Protein AF-A0A7J6SXH3-F1 (afdb_monomer_lite)

InterPro domains:
  IPR004046 Glutathione S-transferase, C-terminal [PF14497] (3-94)
  IPR010987 Glutathione S-transferase, C-terminal-like [PS50405] (1-104)
  IPR036282 Glutathione S-transferase, C-terminal domain superfamily [SSF47616] (7-96)

Sequence (111 aa):
MTDESRKEAARKVLAEDTLPFYLARIEKIMDGHKFSVGDNLTIADLELVSVLEWLASGVLTGIRTDIVDGYPLLSKLQRLVGENPAVSLWREKREIQAQKKRIYRRQEPSV

Foldseek 3Di:
DDPVVVVLVVLQCCAPPVLVVVLVVQLVCCPPAQASNHPDDDVVLVVLLVVLCVLLVPPDPSRHNCSNVVRVSSVSSNVVQCPPPVSVVVVVVVVVVVVVVVVVVVPDPDD

Radius of gyration: 18.15 Å; chains: 1; bounding box: 47×39×37 Å

Structure (mmCIF, N/CA/C/O backbone):
data_AF-A0A7J6SXH3-F1
#
_entry.id   AF-A0A7J6SXH3-F1
#
loop_
_atom_site.group_PDB
_atom_site.id
_atom_site.type_symbol
_atom_site.label_atom_id
_atom_site.label_alt_id
_atom_site.label_comp_id
_atom_site.label_asym_id
_atom_site.label_entity_id
_atom_site.label_seq_id
_atom_site.pdbx_PDB_ins_code
_atom_site.Cartn_x
_atom_site.Cartn_y
_atom_site.Cartn_z
_atom_site.occupancy
_atom_site.B_iso_or_equiv
_atom_site.auth_seq_id
_atom_site.auth_comp_id
_atom_site.auth_asym_id
_atom_site.auth_atom_id
_atom_site.pdbx_PDB_model_num
ATOM 1 N N . MET A 1 1 ? 24.366 -6.374 -22.647 1.00 67.50 1 MET A N 1
ATOM 2 C CA . MET A 1 1 ? 23.292 -5.815 -21.797 1.00 67.50 1 MET A CA 1
ATOM 3 C C . MET A 1 1 ? 23.933 -5.219 -20.550 1.00 67.50 1 MET A C 1
ATOM 5 O O . MET A 1 1 ? 24.627 -5.947 -19.847 1.00 67.50 1 MET A O 1
ATOM 9 N N . THR A 1 2 ? 23.801 -3.908 -20.343 1.00 91.00 2 THR A N 1
ATOM 10 C CA . THR A 1 2 ? 24.355 -3.183 -19.182 1.00 91.00 2 THR A CA 1
ATOM 11 C C . THR A 1 2 ? 23.479 -3.403 -17.948 1.00 91.00 2 THR A C 1
ATOM 13 O O . THR A 1 2 ? 22.318 -3.789 -18.083 1.00 91.00 2 THR A O 1
ATOM 16 N N . ASP A 1 3 ? 24.002 -3.152 -16.747 1.00 90.69 3 ASP A N 1
ATOM 17 C CA . ASP A 1 3 ? 23.213 -3.261 -15.511 1.00 90.69 3 ASP A CA 1
ATOM 18 C C . ASP A 1 3 ? 21.966 -2.351 -15.531 1.00 90.69 3 ASP A C 1
ATOM 20 O O . ASP A 1 3 ? 20.860 -2.799 -15.239 1.00 90.69 3 ASP A O 1
ATOM 24 N N . GLU A 1 4 ? 22.103 -1.116 -16.021 1.00 90.38 4 GLU A N 1
ATOM 25 C CA . GLU A 1 4 ? 20.973 -0.185 -16.151 1.00 90.38 4 GLU A CA 1
ATOM 26 C C . GLU A 1 4 ? 19.876 -0.692 -17.093 1.00 90.38 4 GLU A C 1
ATOM 28 O O . GLU A 1 4 ? 18.701 -0.671 -16.730 1.00 90.38 4 GLU A O 1
ATOM 33 N N . SER A 1 5 ? 20.241 -1.265 -18.246 1.00 90.25 5 SER A N 1
ATOM 34 C CA . SER A 1 5 ? 19.247 -1.854 -19.158 1.00 90.25 5 SER A CA 1
ATOM 35 C C . SER A 1 5 ? 18.493 -3.041 -18.538 1.00 90.25 5 SER A C 1
ATOM 37 O O . SER A 1 5 ? 17.319 -3.252 -18.838 1.00 90.25 5 SER A O 1
ATOM 39 N N . ARG A 1 6 ? 19.129 -3.800 -17.627 1.00 93.38 6 ARG A N 1
ATOM 40 C CA . ARG A 1 6 ? 18.453 -4.880 -16.886 1.00 93.38 6 ARG A CA 1
ATOM 41 C C . ARG A 1 6 ? 17.462 -4.327 -15.871 1.00 93.38 6 ARG A C 1
ATOM 43 O O . ARG A 1 6 ? 16.357 -4.851 -15.765 1.00 93.38 6 ARG A O 1
ATOM 50 N N . LYS A 1 7 ? 17.842 -3.278 -15.135 1.00 91.88 7 LYS A N 1
ATOM 51 C CA . LYS A 1 7 ? 16.963 -2.624 -14.150 1.00 91.88 7 LYS A CA 1
ATOM 52 C C . LYS A 1 7 ? 15.734 -2.019 -14.815 1.00 91.88 7 LYS A C 1
ATOM 54 O O . LYS A 1 7 ? 14.636 -2.143 -14.283 1.00 91.88 7 LYS A O 1
ATOM 59 N N . GLU A 1 8 ? 15.905 -1.387 -15.970 1.00 92.38 8 GLU A N 1
ATOM 60 C CA . GLU A 1 8 ? 14.796 -0.821 -16.738 1.00 92.38 8 GLU A CA 1
ATOM 61 C C . GLU A 1 8 ? 13.822 -1.905 -17.217 1.00 92.38 8 GLU A C 1
ATOM 63 O O . GLU A 1 8 ? 12.621 -1.801 -16.965 1.00 92.38 8 GLU A O 1
ATOM 68 N N . ALA A 1 9 ? 14.335 -2.996 -17.795 1.00 93.56 9 ALA 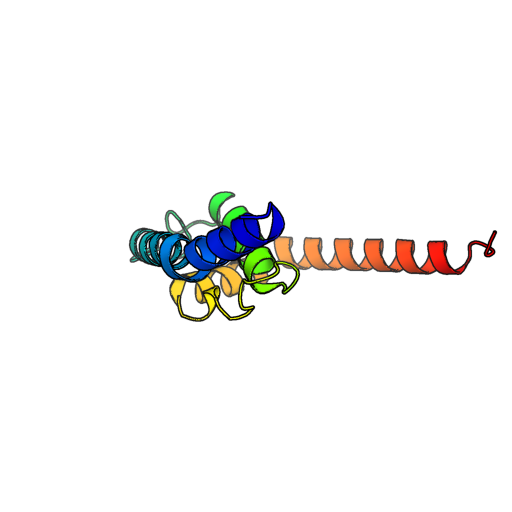A N 1
ATOM 69 C CA . ALA A 1 9 ? 13.507 -4.135 -18.186 1.00 93.56 9 ALA A CA 1
ATOM 70 C C . ALA A 1 9 ? 12.763 -4.755 -16.986 1.00 93.56 9 ALA A C 1
ATOM 72 O O . ALA A 1 9 ? 11.573 -5.048 -17.083 1.00 93.56 9 ALA A O 1
ATOM 73 N N . ALA A 1 10 ? 13.428 -4.898 -15.835 1.00 94.19 10 ALA A N 1
ATOM 74 C CA . ALA A 1 10 ? 12.806 -5.426 -14.621 1.00 94.19 10 ALA A CA 1
ATOM 75 C C . ALA A 1 10 ? 11.692 -4.513 -14.079 1.00 94.19 10 ALA A C 1
ATOM 77 O O . ALA A 1 10 ? 10.647 -5.006 -13.663 1.00 94.19 10 ALA A O 1
ATOM 78 N N . ARG A 1 11 ? 11.874 -3.185 -14.116 1.00 93.88 11 ARG A N 1
ATOM 79 C CA . ARG A 1 11 ? 10.825 -2.222 -13.727 1.00 93.88 11 ARG A CA 1
ATOM 80 C C . ARG A 1 11 ? 9.623 -2.286 -14.656 1.00 93.88 11 ARG A C 1
ATOM 82 O O . ARG A 1 11 ? 8.501 -2.179 -14.180 1.00 93.88 11 ARG A O 1
ATOM 89 N N . LYS A 1 12 ? 9.852 -2.500 -15.952 1.00 94.94 12 LYS A N 1
ATOM 90 C CA . LYS A 1 12 ? 8.772 -2.674 -16.922 1.00 94.94 12 LYS A CA 1
ATOM 91 C C . LYS A 1 12 ? 7.915 -3.899 -16.586 1.00 94.94 12 LYS A C 1
ATOM 93 O O . LYS A 1 12 ? 6.709 -3.761 -16.438 1.00 94.94 12 LYS A O 1
ATOM 98 N N . VAL A 1 13 ? 8.540 -5.054 -16.342 1.00 96.69 13 VAL A N 1
ATOM 99 C CA . VAL A 1 13 ? 7.837 -6.278 -15.895 1.00 96.69 13 VAL A CA 1
ATOM 100 C C . VAL A 1 13 ? 7.129 -6.069 -14.551 1.00 96.69 13 VAL A C 1
ATOM 102 O O . VAL A 1 13 ? 6.024 -6.564 -14.323 1.00 96.69 13 VAL A O 1
ATOM 105 N N . LEU A 1 14 ? 7.743 -5.311 -13.639 1.00 95.94 14 LEU A N 1
ATOM 106 C CA . LEU A 1 14 ? 7.116 -4.970 -12.367 1.00 95.94 14 LEU A CA 1
ATOM 107 C C . LEU A 1 14 ? 5.837 -4.140 -12.576 1.00 95.94 14 LEU A C 1
ATOM 109 O O . LEU A 1 14 ? 4.812 -4.462 -11.982 1.00 95.94 14 LEU A O 1
ATOM 113 N N . ALA A 1 15 ? 5.895 -3.106 -13.417 1.00 95.50 15 ALA A N 1
ATOM 114 C CA . ALA A 1 15 ? 4.788 -2.189 -13.681 1.00 95.50 15 ALA A CA 1
ATOM 115 C C . ALA A 1 15 ? 3.651 -2.822 -14.493 1.00 95.50 15 ALA A C 1
ATOM 117 O O . ALA A 1 15 ? 2.485 -2.579 -14.195 1.00 95.50 15 ALA A O 1
ATOM 118 N N . GLU A 1 16 ? 3.990 -3.596 -15.523 1.00 95.94 16 GLU A N 1
ATOM 119 C CA . GLU A 1 16 ? 3.028 -4.090 -16.514 1.00 95.94 16 GLU A CA 1
ATOM 120 C C . GLU A 1 16 ? 2.423 -5.442 -16.120 1.00 95.94 16 GLU A C 1
ATOM 122 O O . GLU A 1 16 ? 1.241 -5.669 -16.371 1.00 95.94 16 GLU A O 1
ATOM 127 N N . ASP A 1 17 ? 3.187 -6.302 -15.438 1.00 96.50 17 ASP A N 1
ATOM 128 C CA . ASP A 1 17 ? 2.751 -7.670 -15.138 1.00 96.50 17 ASP A CA 1
ATOM 129 C C . ASP A 1 17 ? 2.564 -7.894 -13.635 1.00 96.50 17 ASP A C 1
ATOM 131 O O . ASP A 1 17 ? 1.496 -8.290 -13.165 1.00 96.50 17 ASP A O 1
ATOM 135 N N . THR A 1 18 ? 3.614 -7.633 -12.855 1.00 97.19 18 THR A N 1
ATOM 136 C CA . THR A 1 18 ? 3.680 -8.070 -11.453 1.00 97.19 18 THR A CA 1
ATOM 137 C C . THR A 1 18 ? 2.721 -7.285 -10.561 1.00 97.19 18 THR A C 1
ATOM 139 O O . THR A 1 18 ? 1.924 -7.884 -9.838 1.00 97.19 18 THR A O 1
ATOM 142 N N . LEU A 1 19 ? 2.778 -5.949 -10.593 1.00 97.31 19 LEU A N 1
ATOM 143 C CA . LEU A 1 19 ? 1.919 -5.111 -9.756 1.00 97.31 19 LEU A CA 1
ATOM 144 C C . LEU A 1 19 ? 0.436 -5.319 -10.094 1.00 97.31 19 LEU A C 1
ATOM 146 O O . LEU A 1 19 ? -0.320 -5.612 -9.164 1.00 97.31 19 LEU A O 1
ATOM 150 N N . PRO A 1 20 ? 0.002 -5.290 -11.373 1.00 97.50 20 PRO A N 1
ATOM 151 C CA . PRO A 1 20 ? -1.398 -5.541 -11.694 1.00 97.50 20 PRO A CA 1
ATOM 152 C C . PRO A 1 20 ? -1.897 -6.916 -11.237 1.00 97.50 20 PRO A C 1
ATOM 154 O O . PRO A 1 20 ? -2.992 -7.038 -10.687 1.00 97.50 20 PRO A O 1
ATOM 157 N N . PHE A 1 21 ? -1.066 -7.953 -11.382 1.00 97.88 21 PHE A N 1
ATOM 158 C CA . PHE A 1 21 ? -1.383 -9.313 -10.946 1.00 97.88 21 PHE A CA 1
ATOM 159 C C . PHE A 1 21 ? -1.686 -9.410 -9.443 1.00 97.88 21 PHE A C 1
ATOM 161 O O . PHE A 1 21 ? -2.603 -10.141 -9.044 1.00 97.88 21 PHE A O 1
ATOM 168 N N . TYR A 1 22 ? -0.907 -8.724 -8.601 1.00 98.12 22 TYR A N 1
ATOM 169 C CA . TYR A 1 22 ? -1.099 -8.754 -7.151 1.00 98.12 22 TYR A CA 1
ATOM 170 C C . TYR A 1 22 ? -2.217 -7.818 -6.699 1.00 98.12 22 TYR A C 1
ATOM 172 O O . TYR A 1 22 ? -3.060 -8.248 -5.915 1.00 98.12 22 TYR A O 1
ATOM 180 N N . LEU A 1 23 ? -2.286 -6.593 -7.226 1.00 97.94 23 LEU A N 1
ATOM 181 C CA . LEU A 1 23 ? -3.328 -5.628 -6.862 1.00 97.94 23 LEU A CA 1
ATOM 182 C C . LEU A 1 23 ? -4.732 -6.180 -7.165 1.00 97.94 23 LEU A C 1
ATOM 184 O O . LEU A 1 23 ? -5.607 -6.141 -6.301 1.00 97.94 23 LEU A O 1
ATOM 188 N N . ALA A 1 24 ? -4.914 -6.833 -8.318 1.00 97.94 24 ALA A N 1
ATOM 189 C CA . ALA A 1 24 ? -6.176 -7.489 -8.669 1.00 97.94 24 ALA A CA 1
ATOM 190 C C . ALA A 1 24 ? -6.543 -8.656 -7.731 1.00 97.94 24 ALA A C 1
ATOM 192 O O . ALA A 1 24 ? -7.717 -8.923 -7.475 1.00 97.94 24 ALA A O 1
ATOM 193 N N . ARG A 1 25 ? -5.551 -9.382 -7.202 1.00 97.81 25 ARG A N 1
ATOM 194 C CA . ARG A 1 25 ? -5.800 -10.455 -6.225 1.00 97.81 25 ARG A CA 1
ATOM 195 C C . ARG A 1 25 ? -6.153 -9.915 -4.856 1.00 97.81 25 ARG A C 1
ATOM 197 O O . ARG A 1 25 ? -6.991 -10.514 -4.191 1.00 97.81 25 ARG A O 1
ATOM 204 N N . ILE A 1 26 ? -5.519 -8.824 -4.444 1.00 97.50 26 ILE A N 1
ATOM 205 C CA . ILE A 1 26 ? -5.838 -8.175 -3.177 1.00 97.50 26 ILE A CA 1
ATOM 206 C C . ILE A 1 26 ? -7.281 -7.664 -3.228 1.00 97.50 26 ILE A C 1
ATOM 208 O O . ILE A 1 26 ? -8.042 -8.007 -2.334 1.00 97.50 26 ILE A O 1
ATOM 212 N N . GLU A 1 27 ? -7.703 -6.992 -4.308 1.00 97.12 27 GLU A N 1
ATOM 213 C CA . GLU A 1 27 ? -9.121 -6.647 -4.540 1.00 97.12 27 GLU A CA 1
ATOM 214 C C . GLU A 1 27 ? -10.047 -7.853 -4.341 1.00 97.12 27 GLU A C 1
ATOM 216 O O . GLU A 1 27 ? -11.023 -7.784 -3.602 1.00 97.12 27 GLU A O 1
ATOM 221 N N . LYS A 1 28 ? -9.704 -9.002 -4.933 1.00 97.31 28 LYS A N 1
ATOM 222 C CA . LYS A 1 28 ? -10.502 -10.225 -4.791 1.00 97.31 28 LYS A CA 1
ATOM 223 C C . LYS A 1 28 ? -10.556 -10.757 -3.352 1.00 97.31 28 LYS A C 1
ATOM 225 O O . LYS A 1 28 ? -11.571 -11.317 -2.960 1.00 97.31 28 LYS A O 1
ATOM 230 N N . ILE A 1 29 ? -9.478 -10.631 -2.580 1.00 95.81 29 ILE A N 1
ATOM 231 C CA . ILE A 1 29 ? -9.442 -11.031 -1.160 1.00 95.81 29 ILE A CA 1
ATOM 232 C C . ILE A 1 29 ? -10.291 -10.081 -0.302 1.00 95.81 29 ILE A C 1
ATOM 234 O O . ILE A 1 29 ? -10.893 -10.499 0.688 1.00 95.81 29 ILE A O 1
ATOM 238 N N . MET A 1 30 ? -10.332 -8.807 -0.685 1.00 97.00 30 MET A N 1
ATOM 239 C CA . MET A 1 30 ? -11.095 -7.761 -0.009 1.00 97.00 30 MET A CA 1
ATOM 240 C C . MET A 1 30 ? -12.584 -7.779 -0.347 1.00 97.00 30 MET A C 1
ATOM 242 O O . MET A 1 30 ? -13.370 -7.125 0.340 1.00 97.00 30 MET A O 1
ATOM 246 N N . ASP A 1 31 ? -12.976 -8.491 -1.401 1.00 96.31 31 ASP A N 1
ATOM 247 C CA . ASP A 1 31 ? -14.368 -8.580 -1.813 1.00 96.31 31 ASP A CA 1
ATOM 248 C C . ASP A 1 31 ? -15.240 -9.148 -0.684 1.00 96.31 31 ASP A C 1
ATOM 250 O O . ASP A 1 31 ? -14.902 -10.137 -0.033 1.00 96.31 31 ASP A O 1
ATOM 254 N N . GLY A 1 32 ? -16.360 -8.477 -0.418 1.00 95.44 32 GLY A N 1
ATOM 255 C CA . GLY A 1 32 ? -17.246 -8.790 0.705 1.00 95.44 32 GLY A CA 1
ATOM 256 C C . GLY A 1 32 ? -16.788 -8.296 2.085 1.00 95.44 32 GLY A C 1
ATOM 257 O O . GLY A 1 32 ? -17.540 -8.459 3.043 1.00 95.44 32 GLY A O 1
ATOM 258 N N . HIS A 1 33 ? -15.623 -7.653 2.209 1.00 96.38 33 HIS A N 1
ATOM 259 C CA . HIS A 1 33 ? -15.109 -7.139 3.482 1.00 96.38 33 HIS A CA 1
ATOM 260 C C . HIS A 1 33 ? -15.091 -5.602 3.544 1.00 96.38 33 HIS A C 1
ATOM 262 O O . HIS A 1 33 ? -14.983 -4.884 2.539 1.00 96.38 33 HIS A O 1
ATOM 268 N N . LYS A 1 34 ? -15.193 -5.047 4.758 1.00 96.88 34 LYS A N 1
ATOM 269 C CA . LYS A 1 34 ? -14.985 -3.604 4.967 1.00 96.88 34 LYS A CA 1
ATOM 270 C C . LYS A 1 34 ? -13.509 -3.199 4.846 1.00 96.88 34 LYS A C 1
ATOM 272 O O . LYS A 1 34 ? -13.242 -2.130 4.295 1.00 96.88 34 LYS A O 1
ATOM 277 N N . PHE A 1 35 ? -12.605 -4.029 5.360 1.00 97.31 35 PHE A N 1
ATOM 278 C CA . PHE A 1 35 ? -11.148 -3.865 5.402 1.00 97.31 35 PHE A CA 1
ATOM 279 C C . PHE A 1 35 ? -10.450 -5.036 4.678 1.00 97.31 35 PHE A C 1
ATOM 281 O O . PHE A 1 35 ? -11.101 -5.829 4.004 1.00 97.31 35 PHE A O 1
ATOM 288 N N . SER A 1 36 ? -9.126 -5.154 4.789 1.00 95.81 36 SER A N 1
ATOM 289 C CA . SER A 1 36 ? -8.309 -6.094 4.007 1.00 95.81 36 SER A CA 1
ATOM 290 C C . SER A 1 36 ? -8.647 -7.567 4.257 1.00 95.81 36 SER A C 1
ATOM 292 O O . SER A 1 36 ? -8.594 -8.379 3.339 1.00 95.81 36 SER A O 1
ATOM 294 N N . VAL A 1 37 ? -8.964 -7.923 5.506 1.00 94.62 37 VAL A N 1
ATOM 295 C CA . VAL A 1 37 ? -9.163 -9.318 5.955 1.00 94.62 37 VAL A CA 1
ATOM 296 C C . VAL A 1 37 ? -10.417 -9.492 6.825 1.00 94.62 37 VAL A C 1
ATOM 298 O O . VAL A 1 37 ? -10.473 -10.380 7.673 1.00 94.62 37 VAL A O 1
ATOM 301 N N . GLY A 1 38 ? -11.415 -8.621 6.653 1.00 95.69 38 GLY A N 1
ATOM 302 C CA . GLY A 1 38 ? -12.680 -8.665 7.392 1.00 95.69 38 GLY A CA 1
ATOM 303 C C . GLY A 1 38 ? -13.235 -7.279 7.707 1.00 95.69 38 GLY A C 1
ATOM 304 O O . GLY A 1 38 ? -12.897 -6.295 7.052 1.00 95.69 38 GLY A O 1
ATOM 305 N N . ASP A 1 39 ? -14.081 -7.188 8.734 1.00 96.56 39 ASP A N 1
ATOM 306 C CA . ASP A 1 39 ? -14.812 -5.950 9.046 1.00 96.56 39 ASP A CA 1
ATOM 307 C C . ASP A 1 39 ? -14.158 -5.042 10.091 1.00 96.56 39 ASP A C 1
ATOM 309 O O . ASP A 1 39 ? -14.622 -3.923 10.336 1.00 96.56 39 ASP A O 1
ATOM 313 N N . ASN A 1 40 ? -13.036 -5.486 10.655 1.00 96.88 40 ASN A N 1
ATOM 314 C CA . ASN A 1 40 ? -12.261 -4.741 11.638 1.00 96.88 40 ASN A CA 1
ATOM 315 C C . ASN A 1 40 ? -10.952 -4.236 11.033 1.00 96.88 40 ASN A C 1
ATOM 317 O O . ASN A 1 40 ? -10.316 -4.941 10.255 1.00 96.88 40 ASN A O 1
ATOM 321 N N . LEU A 1 41 ? -10.533 -3.037 11.446 1.00 97.25 41 LEU A N 1
ATOM 322 C CA . LEU A 1 41 ? -9.222 -2.496 11.100 1.00 97.25 41 LEU A CA 1
ATOM 323 C C . LEU A 1 41 ? -8.123 -3.324 11.779 1.00 97.25 41 LEU A C 1
ATOM 325 O O . LEU A 1 41 ? -8.165 -3.553 12.989 1.00 97.25 41 LEU A O 1
ATOM 329 N N . THR A 1 42 ? -7.114 -3.715 11.011 1.00 97.56 42 THR A N 1
ATOM 330 C CA . THR A 1 42 ? -5.962 -4.497 11.467 1.00 97.56 42 THR A CA 1
ATOM 331 C C . THR A 1 42 ? -4.647 -3.880 10.993 1.00 97.56 42 THR A C 1
ATOM 333 O O . THR A 1 42 ? -4.616 -2.916 10.229 1.00 97.56 42 THR A O 1
ATOM 336 N N . ILE A 1 43 ? -3.524 -4.462 11.419 1.00 97.12 43 ILE A N 1
ATOM 337 C CA . ILE A 1 43 ? -2.201 -4.069 10.922 1.00 97.12 43 ILE A CA 1
ATOM 338 C C . ILE A 1 43 ? -2.044 -4.294 9.408 1.00 97.12 43 ILE A C 1
ATOM 340 O O . ILE A 1 43 ? -1.301 -3.552 8.771 1.00 97.12 43 ILE A O 1
ATOM 344 N N . ALA A 1 44 ? -2.773 -5.253 8.820 1.00 97.69 44 ALA A N 1
ATOM 345 C CA . ALA A 1 44 ? -2.727 -5.514 7.381 1.00 97.69 44 ALA A CA 1
ATOM 346 C C . ALA A 1 44 ? -3.193 -4.296 6.571 1.00 97.69 44 ALA A C 1
ATOM 348 O O . ALA A 1 44 ? -2.597 -3.972 5.550 1.00 97.69 44 ALA A O 1
ATOM 349 N N . ASP A 1 45 ? -4.202 -3.579 7.067 1.00 98.25 45 ASP A N 1
ATOM 350 C CA . ASP A 1 45 ? -4.736 -2.376 6.427 1.00 98.25 45 ASP A CA 1
ATOM 351 C C . ASP A 1 45 ? -3.739 -1.221 6.447 1.00 98.25 45 ASP A C 1
ATOM 353 O O . ASP A 1 45 ? -3.565 -0.518 5.454 1.00 98.25 45 ASP A O 1
ATOM 357 N N . LEU A 1 46 ? -3.068 -1.033 7.586 1.00 97.88 46 LEU A N 1
ATOM 358 C CA . LEU A 1 46 ? -2.079 0.028 7.763 1.00 97.88 46 LEU A CA 1
ATOM 359 C C . LEU A 1 46 ? -0.853 -0.202 6.874 1.00 97.88 46 LEU A C 1
ATOM 361 O O . LEU A 1 46 ? -0.363 0.739 6.245 1.00 97.88 46 LEU A O 1
ATOM 365 N N . GLU A 1 47 ? -0.379 -1.447 6.805 1.00 97.62 47 GLU A N 1
ATOM 366 C CA . GLU A 1 47 ? 0.744 -1.823 5.948 1.00 97.62 47 GLU A CA 1
ATOM 367 C C . GLU A 1 47 ? 0.371 -1.690 4.471 1.00 97.62 47 GLU A C 1
ATOM 369 O O . GLU A 1 47 ? 1.087 -1.044 3.707 1.00 97.62 47 GLU A O 1
ATOM 374 N N . LEU A 1 48 ? -0.791 -2.219 4.075 1.00 97.94 48 LEU A N 1
ATOM 375 C CA . LEU A 1 48 ? -1.253 -2.145 2.694 1.00 97.94 48 LEU A CA 1
ATOM 376 C C . LEU A 1 48 ? -1.403 -0.690 2.240 1.00 97.94 48 LEU A C 1
ATOM 378 O O . LEU A 1 48 ? -0.870 -0.329 1.197 1.00 97.94 48 LEU A O 1
ATOM 382 N N . VAL A 1 49 ? -2.031 0.179 3.038 1.00 97.88 49 VAL A N 1
ATOM 383 C CA . VAL A 1 49 ? -2.137 1.610 2.705 1.00 97.88 49 VAL A CA 1
ATOM 384 C C . VAL A 1 49 ? -0.765 2.270 2.585 1.00 97.88 49 VAL A C 1
ATOM 386 O O . VAL A 1 49 ? -0.559 3.050 1.657 1.00 97.88 49 VAL A O 1
ATOM 389 N N . SER A 1 50 ? 0.189 1.924 3.451 1.00 96.81 50 SER A N 1
ATOM 390 C CA . SER A 1 50 ? 1.559 2.449 3.368 1.00 96.81 50 SER A CA 1
ATOM 391 C C . SER A 1 50 ? 2.257 2.029 2.068 1.00 96.81 50 SER A C 1
ATOM 393 O O . SER A 1 50 ? 2.915 2.850 1.427 1.00 96.81 50 SER A O 1
ATOM 395 N N . VAL A 1 51 ? 2.077 0.775 1.635 1.00 97.31 51 VAL A N 1
ATOM 396 C CA . VAL A 1 51 ? 2.604 0.272 0.356 1.00 97.31 51 VAL A CA 1
ATOM 397 C C . VAL A 1 51 ? 1.947 0.984 -0.825 1.00 97.31 51 VAL A C 1
ATOM 399 O O . VAL A 1 51 ? 2.652 1.411 -1.738 1.00 97.31 51 VAL A O 1
ATOM 402 N N . LEU A 1 52 ? 0.623 1.162 -0.810 1.00 97.56 52 LEU A N 1
ATOM 403 C CA . LEU A 1 52 ? -0.099 1.856 -1.882 1.00 97.56 52 LEU A CA 1
ATOM 404 C C . LEU A 1 52 ? 0.347 3.319 -2.008 1.00 97.56 52 LEU A C 1
ATOM 406 O O . LEU A 1 52 ? 0.605 3.789 -3.114 1.00 97.56 52 LEU A O 1
ATOM 410 N N . GLU A 1 53 ? 0.500 4.024 -0.883 1.00 96.00 53 GLU A N 1
ATOM 411 C CA . GLU A 1 53 ? 1.028 5.395 -0.858 1.00 96.00 53 GLU A CA 1
ATOM 412 C C . GLU A 1 53 ? 2.469 5.459 -1.384 1.00 96.00 53 GLU A C 1
ATOM 414 O O . GLU A 1 53 ? 2.817 6.382 -2.120 1.00 96.00 53 GLU A O 1
ATOM 419 N N . TRP A 1 54 ? 3.310 4.472 -1.065 1.00 96.31 54 TRP A N 1
ATOM 420 C CA . TRP A 1 54 ? 4.675 4.397 -1.587 1.00 96.31 54 TRP A CA 1
ATOM 421 C C . TRP A 1 54 ? 4.714 4.150 -3.099 1.00 96.31 54 TRP A C 1
ATOM 423 O O . TRP A 1 54 ? 5.448 4.850 -3.802 1.00 96.31 54 TRP A O 1
ATOM 433 N N . LEU A 1 55 ? 3.896 3.227 -3.613 1.00 96.19 55 LEU A N 1
ATOM 434 C CA . LEU A 1 55 ? 3.775 2.964 -5.051 1.00 96.19 55 LEU A CA 1
ATOM 435 C C . LEU A 1 55 ? 3.298 4.210 -5.814 1.00 96.19 55 LEU A C 1
ATOM 437 O O . LEU A 1 55 ? 3.842 4.526 -6.870 1.00 96.19 55 LEU A O 1
ATOM 441 N N . ALA A 1 56 ? 2.347 4.955 -5.244 1.00 95.56 56 ALA A N 1
ATOM 442 C CA . ALA A 1 56 ? 1.796 6.178 -5.830 1.00 95.56 56 ALA A CA 1
ATOM 443 C C . ALA A 1 56 ? 2.657 7.440 -5.597 1.00 95.56 56 ALA A C 1
ATOM 445 O O . ALA A 1 56 ? 2.379 8.494 -6.166 1.00 95.56 56 ALA A O 1
ATOM 446 N N . SER A 1 57 ? 3.717 7.367 -4.785 1.00 95.19 57 SER A N 1
ATOM 447 C CA . SER A 1 57 ? 4.491 8.547 -4.356 1.00 95.19 57 SER A CA 1
ATOM 448 C C . SER A 1 57 ? 5.327 9.220 -5.454 1.00 95.19 57 SER A C 1
ATOM 450 O O . SER A 1 57 ? 5.834 10.322 -5.248 1.00 95.19 57 SER A O 1
ATOM 452 N N . GLY A 1 58 ? 5.535 8.552 -6.594 1.00 94.62 58 GLY A N 1
ATOM 453 C CA . GLY A 1 58 ? 6.359 9.054 -7.701 1.00 94.62 58 GLY A CA 1
ATOM 454 C C . GLY A 1 58 ? 7.871 8.938 -7.487 1.00 94.62 58 GLY A C 1
ATOM 455 O O . GLY A 1 58 ? 8.644 9.316 -8.364 1.00 94.62 58 GLY A O 1
ATOM 456 N N . VAL A 1 59 ? 8.322 8.382 -6.356 1.00 94.62 59 VAL A N 1
ATOM 457 C CA . VAL A 1 59 ? 9.758 8.151 -6.094 1.00 94.62 59 VAL A CA 1
ATOM 458 C C . VAL A 1 59 ? 10.313 6.941 -6.855 1.00 94.62 59 VAL A C 1
ATOM 460 O O . VAL A 1 59 ? 11.528 6.786 -6.978 1.00 94.62 59 VAL A O 1
ATOM 463 N N . LEU A 1 60 ? 9.433 6.067 -7.351 1.00 91.06 60 LEU A N 1
ATOM 464 C CA . LEU A 1 60 ? 9.792 4.840 -8.052 1.00 91.06 60 LEU A CA 1
ATOM 465 C C . LEU A 1 60 ? 9.925 5.092 -9.551 1.00 91.06 60 LEU A C 1
ATOM 467 O O . LEU A 1 60 ? 8.940 5.197 -10.277 1.00 91.06 60 LEU A O 1
ATOM 471 N N . THR A 1 61 ? 11.165 5.146 -10.034 1.00 91.19 61 THR A N 1
ATOM 472 C CA . THR A 1 61 ? 11.441 5.245 -11.470 1.00 91.19 61 THR A CA 1
ATOM 473 C C . THR A 1 61 ? 10.775 4.097 -12.229 1.00 91.19 61 THR A C 1
ATOM 475 O O . THR A 1 61 ? 10.948 2.934 -11.870 1.00 91.19 61 THR A O 1
ATOM 478 N N . GLY A 1 62 ? 10.056 4.421 -13.305 1.00 89.50 62 GLY A N 1
ATOM 479 C CA . GLY A 1 62 ? 9.405 3.437 -14.175 1.00 89.50 62 GLY A CA 1
ATOM 480 C C . GLY A 1 62 ? 8.060 2.910 -13.666 1.00 89.50 62 GLY A C 1
ATOM 481 O O . GLY A 1 62 ? 7.436 2.123 -14.369 1.00 89.50 62 GLY A O 1
ATOM 482 N N . ILE A 1 63 ? 7.593 3.353 -12.494 1.00 93.62 63 ILE A N 1
ATOM 483 C CA . ILE A 1 63 ? 6.244 3.070 -11.993 1.00 93.62 63 ILE A CA 1
ATOM 484 C C . ILE A 1 63 ? 5.426 4.357 -12.081 1.00 93.62 63 ILE A C 1
ATOM 486 O O . ILE A 1 63 ? 5.862 5.413 -11.621 1.00 93.62 63 ILE A O 1
ATOM 490 N N . ARG A 1 64 ? 4.246 4.289 -12.699 1.00 94.31 64 ARG A N 1
ATOM 491 C CA . ARG A 1 64 ? 3.350 5.446 -12.786 1.00 94.31 64 ARG A CA 1
ATOM 492 C C . ARG A 1 64 ? 2.678 5.698 -11.437 1.00 94.31 64 ARG A C 1
ATOM 494 O O . ARG A 1 64 ? 2.356 4.758 -10.719 1.00 94.31 64 ARG A O 1
ATOM 501 N N . THR A 1 65 ? 2.422 6.961 -11.115 1.00 96.25 65 THR A N 1
ATOM 502 C CA . THR A 1 65 ? 1.780 7.353 -9.848 1.00 96.25 65 THR A CA 1
ATOM 503 C C . THR A 1 65 ? 0.322 6.910 -9.748 1.00 96.25 65 THR A C 1
ATOM 505 O O . THR A 1 65 ? -0.189 6.788 -8.644 1.00 96.25 65 THR A O 1
ATOM 508 N N . ASP A 1 66 ? -0.327 6.640 -10.882 1.00 95.81 66 ASP A N 1
ATOM 509 C CA . ASP A 1 66 ? -1.716 6.180 -10.985 1.00 95.81 66 ASP A CA 1
ATOM 510 C C . ASP A 1 66 ? -1.851 4.645 -11.012 1.00 95.81 66 ASP A C 1
ATOM 512 O O . ASP A 1 66 ? -2.930 4.116 -11.270 1.00 95.81 66 ASP A O 1
ATOM 516 N N . ILE A 1 67 ? -0.769 3.899 -10.734 1.00 95.75 67 ILE A N 1
ATOM 517 C CA . ILE A 1 67 ? -0.748 2.425 -10.811 1.00 95.75 67 ILE A CA 1
ATOM 518 C C . ILE A 1 67 ? -1.781 1.748 -9.897 1.00 95.75 67 ILE A C 1
ATOM 520 O O . ILE A 1 67 ? -2.161 0.608 -10.151 1.00 95.75 67 ILE A O 1
ATOM 524 N N . VAL A 1 68 ? -2.239 2.432 -8.844 1.00 96.06 68 VAL A N 1
ATOM 525 C CA . VAL A 1 68 ? -3.220 1.918 -7.874 1.00 96.06 68 VAL A CA 1
ATOM 526 C C . VAL A 1 68 ? -4.646 2.438 -8.106 1.00 96.06 68 VAL A C 1
ATOM 528 O O . VAL A 1 68 ? -5.578 1.933 -7.485 1.00 96.06 68 VAL A O 1
ATOM 531 N N . ASP A 1 69 ? -4.849 3.397 -9.012 1.00 94.88 69 ASP A N 1
ATOM 532 C CA . ASP A 1 69 ? -6.131 4.109 -9.163 1.00 94.88 69 ASP A CA 1
ATOM 533 C C . ASP A 1 69 ? -7.233 3.228 -9.778 1.00 94.88 69 ASP A C 1
ATOM 535 O O . ASP A 1 69 ? -8.423 3.480 -9.596 1.00 94.88 69 ASP A O 1
ATOM 539 N N . GLY A 1 70 ? -6.848 2.160 -10.484 1.00 96.31 70 GLY A N 1
ATOM 540 C CA . GLY A 1 70 ? -7.769 1.194 -11.092 1.00 96.31 70 GLY A CA 1
ATOM 541 C C . GLY A 1 70 ? -8.407 0.193 -10.119 1.00 96.31 70 GLY A C 1
ATOM 542 O O . GLY A 1 70 ? -9.140 -0.686 -10.570 1.00 96.31 70 GLY A O 1
ATOM 543 N N . TYR A 1 71 ? -8.129 0.293 -8.815 1.00 97.75 71 TYR A N 1
ATOM 544 C CA . TYR A 1 71 ? -8.501 -0.701 -7.803 1.00 97.75 71 TYR A CA 1
ATOM 545 C C . TYR A 1 71 ? -9.412 -0.066 -6.728 1.00 97.75 71 TYR A C 1
ATOM 547 O O . TYR A 1 71 ? -8.927 0.537 -5.763 1.00 97.75 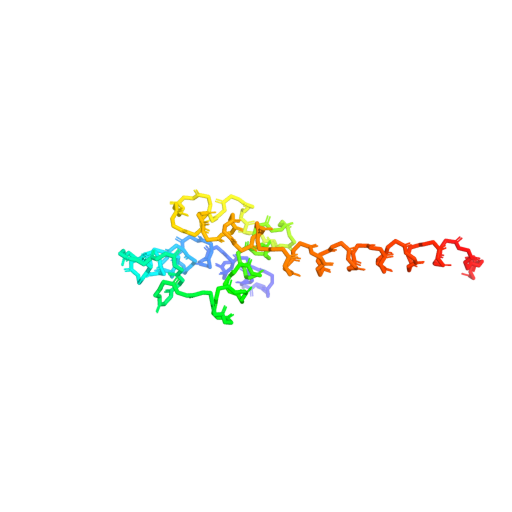71 TYR A O 1
ATOM 555 N N . PRO A 1 72 ? -10.748 -0.138 -6.891 1.00 97.69 72 PRO A N 1
ATOM 556 C CA . PRO A 1 72 ? -11.691 0.648 -6.096 1.00 97.69 72 PRO A CA 1
ATOM 557 C C . PRO A 1 72 ? -11.785 0.246 -4.615 1.00 97.69 72 PRO A C 1
ATOM 559 O O . PRO A 1 72 ? -12.033 1.117 -3.772 1.00 97.69 72 PRO A O 1
ATOM 562 N N . LEU A 1 73 ? -11.604 -1.031 -4.257 1.00 98.19 73 LEU A N 1
ATOM 563 C CA . LEU A 1 73 ? -11.567 -1.457 -2.854 1.00 98.19 73 LEU A CA 1
ATOM 564 C C . LEU A 1 73 ? -10.272 -0.999 -2.178 1.00 98.19 73 LEU A C 1
ATOM 566 O O . LEU A 1 73 ? -10.317 -0.601 -1.012 1.00 98.19 73 LEU A O 1
ATOM 570 N N . LEU A 1 74 ? -9.150 -0.956 -2.903 1.00 98.06 74 LEU A N 1
ATOM 571 C CA . LEU A 1 74 ? -7.902 -0.369 -2.408 1.00 98.06 74 LEU A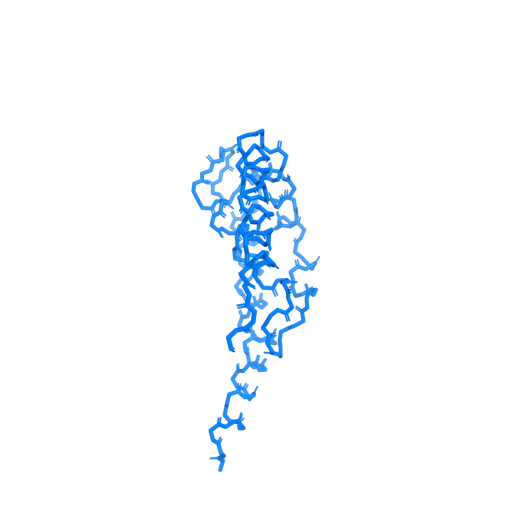 CA 1
ATOM 572 C C . LEU A 1 74 ? -8.055 1.137 -2.158 1.00 98.06 74 LEU A C 1
ATOM 574 O O . LEU A 1 74 ? -7.698 1.622 -1.082 1.00 98.06 74 LEU A O 1
ATOM 578 N N . SER A 1 75 ? -8.674 1.877 -3.083 1.00 97.12 75 SER A N 1
ATOM 579 C CA . SER A 1 75 ? -8.965 3.305 -2.876 1.00 97.12 75 SER A CA 1
ATOM 580 C C . SER A 1 75 ? -9.920 3.533 -1.697 1.00 97.12 75 SER A C 1
ATOM 582 O O . SER A 1 75 ? -9.738 4.454 -0.894 1.00 97.12 75 SER A O 1
ATOM 584 N N . LYS A 1 76 ? -10.942 2.678 -1.545 1.00 97.69 76 LYS A N 1
ATOM 585 C CA . LYS A 1 76 ? -11.839 2.689 -0.377 1.00 97.69 76 LYS A CA 1
ATOM 586 C C . LYS A 1 76 ? -11.055 2.461 0.916 1.00 97.69 76 LYS A C 1
ATOM 588 O O . LYS A 1 76 ? -11.313 3.163 1.893 1.00 97.69 76 LYS A O 1
ATOM 593 N N . LEU A 1 77 ? -10.112 1.520 0.929 1.00 98.19 77 LEU A N 1
ATOM 594 C CA . LEU A 1 77 ? -9.288 1.226 2.097 1.00 98.19 77 LEU A CA 1
ATOM 595 C C . LEU A 1 77 ? -8.425 2.420 2.503 1.00 98.19 77 LEU A C 1
ATOM 597 O O . LEU A 1 77 ? -8.434 2.796 3.674 1.00 98.19 77 LEU A O 1
ATOM 601 N N . GLN A 1 78 ? -7.736 3.050 1.546 1.00 97.38 78 GLN A N 1
ATOM 602 C CA . GLN A 1 78 ? -6.934 4.252 1.801 1.00 97.38 78 GLN A CA 1
ATOM 603 C C . GLN A 1 78 ? -7.767 5.353 2.462 1.00 97.38 78 GLN A C 1
ATOM 605 O O . GLN A 1 78 ? -7.330 5.946 3.450 1.00 97.38 78 GLN A O 1
ATOM 610 N N . ARG A 1 79 ? -8.996 5.577 1.977 1.00 97.31 79 ARG A N 1
ATOM 611 C CA . ARG A 1 79 ? -9.930 6.531 2.586 1.00 97.31 79 ARG A CA 1
ATOM 612 C C . ARG A 1 79 ? -10.305 6.133 4.016 1.00 97.31 79 ARG A C 1
ATOM 614 O O . ARG A 1 79 ? -10.132 6.938 4.923 1.00 97.31 79 ARG A O 1
ATOM 621 N N . LEU A 1 80 ? -10.759 4.896 4.232 1.00 97.62 80 LEU A N 1
ATOM 622 C CA . LEU A 1 80 ? -11.176 4.414 5.558 1.00 97.62 80 LEU A CA 1
ATOM 623 C C . LEU A 1 80 ? -10.049 4.496 6.598 1.00 97.62 80 LEU A C 1
ATOM 625 O O . LEU A 1 80 ? -10.287 4.862 7.748 1.00 97.62 80 LEU A O 1
ATOM 629 N N . VAL A 1 81 ? -8.821 4.155 6.203 1.00 97.75 81 VAL A N 1
ATOM 630 C CA . VAL A 1 81 ? -7.640 4.256 7.069 1.00 97.75 81 VAL A CA 1
ATOM 631 C C . VAL A 1 81 ? -7.268 5.719 7.316 1.00 97.75 81 VAL A C 1
ATOM 633 O O . VAL A 1 81 ? -6.947 6.076 8.448 1.00 97.75 81 VAL A O 1
ATOM 636 N N . GLY A 1 82 ? -7.335 6.580 6.297 1.00 95.31 82 GLY 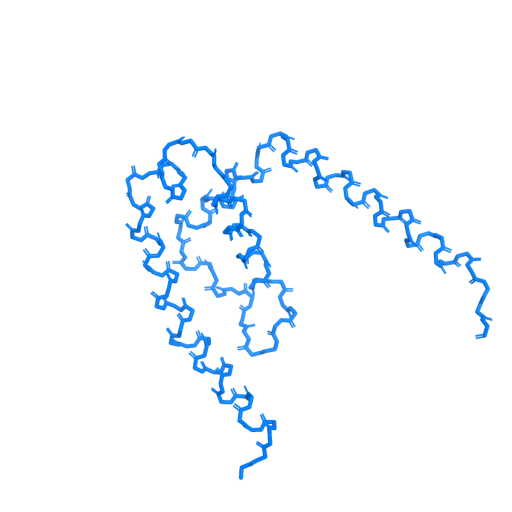A N 1
ATOM 637 C CA . GLY A 1 82 ? -7.048 8.012 6.423 1.00 95.31 82 GLY A CA 1
ATOM 638 C C . GLY A 1 82 ? -8.036 8.768 7.322 1.00 95.31 82 GLY A C 1
ATOM 639 O O . GLY A 1 82 ? -7.631 9.690 8.031 1.00 95.31 82 GLY A O 1
ATOM 640 N N . GLU A 1 83 ? -9.301 8.343 7.331 1.00 96.00 83 GLU A N 1
ATOM 641 C CA . GLU A 1 83 ? -10.379 8.878 8.177 1.00 96.00 83 GLU A CA 1
ATOM 642 C C . GLU A 1 83 ? -10.321 8.371 9.628 1.00 96.00 83 GLU A C 1
ATOM 644 O O . GLU A 1 83 ? -11.037 8.882 10.492 1.00 96.00 83 GLU A O 1
ATOM 649 N N . ASN A 1 84 ? -9.478 7.378 9.937 1.00 96.94 84 ASN A N 1
ATOM 650 C CA . ASN A 1 84 ? -9.324 6.898 11.305 1.00 96.94 84 ASN A CA 1
ATOM 651 C C . ASN A 1 84 ? -8.676 7.989 12.187 1.00 96.94 84 ASN A C 1
ATOM 653 O O . ASN A 1 84 ? -7.528 8.363 11.928 1.00 96.94 84 ASN A O 1
ATOM 657 N N . PRO A 1 85 ? -9.325 8.438 13.285 1.00 97.06 85 PRO A N 1
ATOM 658 C CA . PRO A 1 85 ? -8.813 9.542 14.098 1.00 97.06 85 PRO A CA 1
ATOM 659 C C . PRO A 1 85 ? -7.394 9.324 14.631 1.00 97.06 85 PRO A C 1
ATOM 661 O O . PRO A 1 85 ? -6.598 10.261 14.678 1.00 97.06 85 PRO A O 1
ATOM 664 N N . ALA A 1 86 ? -7.042 8.089 15.006 1.00 95.88 86 ALA A N 1
ATOM 665 C CA . ALA A 1 86 ? -5.708 7.770 15.508 1.00 95.88 86 ALA A CA 1
ATOM 666 C C . ALA A 1 86 ? -4.645 7.874 14.403 1.00 95.88 86 ALA A C 1
ATOM 668 O O . ALA A 1 86 ? -3.540 8.362 14.653 1.00 95.88 86 ALA A O 1
ATOM 669 N N . VAL A 1 87 ? -4.988 7.471 13.176 1.00 95.81 87 VAL A N 1
ATOM 670 C CA . VAL A 1 87 ? -4.117 7.621 12.003 1.00 95.81 87 VAL A CA 1
ATOM 671 C C . VAL A 1 87 ? -3.944 9.097 11.658 1.00 95.81 87 VAL A C 1
ATOM 673 O O . VAL A 1 87 ? -2.808 9.538 11.475 1.00 95.81 87 VAL A O 1
ATOM 676 N N . SER A 1 88 ? -5.024 9.884 11.629 1.00 94.25 88 SER A N 1
ATOM 677 C CA . SER A 1 88 ? -4.950 11.325 11.354 1.00 94.25 88 SER A CA 1
ATOM 678 C C . SER A 1 88 ? -4.076 12.051 12.389 1.00 94.25 88 SER A C 1
ATOM 680 O O . SER A 1 88 ? -3.153 12.775 12.013 1.00 94.25 88 SER A O 1
ATOM 682 N N . LEU A 1 89 ? -4.280 11.771 13.684 1.00 95.81 89 LEU A N 1
ATOM 683 C CA . LEU A 1 89 ? -3.460 12.299 14.785 1.00 95.81 89 LEU A CA 1
ATOM 684 C C . LEU A 1 89 ? -1.976 11.931 14.639 1.00 95.81 89 LEU A C 1
ATOM 686 O O . LEU A 1 89 ? -1.089 12.741 14.918 1.00 95.81 89 LEU A O 1
ATOM 690 N N . TRP A 1 90 ? -1.672 10.702 14.217 1.00 95.31 90 TRP A N 1
ATOM 691 C CA . TRP A 1 90 ? -0.294 10.276 13.976 1.00 95.31 90 TRP A CA 1
ATOM 692 C C . TRP A 1 90 ? 0.336 11.003 12.779 1.00 95.31 90 TRP A C 1
ATOM 694 O O . TRP A 1 90 ? 1.485 11.448 12.882 1.00 95.31 90 TRP A O 1
ATOM 704 N N . ARG A 1 91 ? -0.404 11.175 11.673 1.00 93.25 91 ARG A N 1
ATOM 705 C CA . ARG A 1 91 ? 0.065 11.909 10.482 1.00 93.25 91 ARG A CA 1
ATOM 706 C C . ARG A 1 91 ? 0.394 13.363 10.825 1.00 93.25 91 ARG A C 1
ATOM 708 O O . ARG A 1 91 ? 1.477 13.833 10.481 1.00 93.25 91 ARG A O 1
ATOM 715 N N . GLU A 1 92 ? -0.480 14.035 11.572 1.00 93.88 92 GLU A N 1
ATOM 716 C CA . GLU A 1 92 ? -0.263 15.410 12.036 1.00 93.88 92 GLU A CA 1
ATOM 717 C C . GLU A 1 92 ? 1.007 15.525 12.889 1.00 93.88 92 GLU A C 1
ATOM 719 O O . GLU A 1 92 ? 1.888 16.342 12.606 1.00 93.88 92 GLU A O 1
ATOM 724 N N . LYS A 1 93 ? 1.164 14.646 13.890 1.00 93.62 93 LYS A N 1
ATOM 725 C CA . LYS A 1 93 ? 2.372 14.616 14.728 1.00 93.62 93 LYS A CA 1
ATOM 726 C C . LYS A 1 93 ? 3.635 14.442 13.890 1.00 93.62 93 LYS A C 1
ATOM 728 O O . LYS A 1 93 ? 4.634 15.104 14.166 1.00 93.62 93 LYS A O 1
ATOM 733 N N . ARG A 1 94 ? 3.618 13.574 12.873 1.00 91.94 94 ARG A N 1
ATOM 734 C CA . ARG A 1 94 ? 4.774 13.364 11.990 1.00 91.94 94 ARG A CA 1
ATOM 735 C C . ARG A 1 94 ? 5.115 14.595 11.162 1.00 91.94 94 ARG A C 1
ATOM 737 O O . ARG A 1 94 ? 6.297 14.926 11.075 1.00 91.94 94 ARG A O 1
ATOM 744 N N . GLU A 1 95 ? 4.125 15.280 10.598 1.00 86.69 95 GLU A N 1
ATOM 745 C CA . GLU A 1 95 ? 4.372 16.499 9.823 1.00 86.69 95 GLU A CA 1
ATOM 746 C C . GLU A 1 95 ? 4.951 17.611 10.707 1.00 86.69 95 GLU A C 1
ATOM 748 O O . GLU A 1 95 ? 5.955 18.222 10.341 1.00 86.69 95 GLU A O 1
ATOM 753 N N . ILE A 1 96 ? 4.430 17.792 11.927 1.00 80.75 96 ILE A N 1
ATOM 754 C CA . ILE A 1 96 ? 4.995 18.737 12.905 1.00 80.75 96 ILE A CA 1
ATOM 755 C C . ILE A 1 96 ? 6.480 18.433 13.166 1.00 80.75 96 ILE A C 1
ATOM 757 O O . ILE A 1 96 ? 7.314 19.340 13.192 1.00 80.75 96 ILE A O 1
ATOM 761 N N . GLN A 1 97 ? 6.848 17.159 13.341 1.00 85.56 97 GLN A N 1
ATOM 762 C CA . GLN A 1 97 ? 8.251 16.777 13.548 1.00 85.56 97 GLN A CA 1
ATOM 763 C C . GLN A 1 97 ? 9.113 17.015 12.300 1.00 85.56 97 GLN A C 1
ATOM 765 O O . GLN A 1 97 ? 10.245 17.497 12.411 1.00 85.56 97 GLN A O 1
ATOM 770 N N . ALA A 1 98 ? 8.588 16.731 11.106 1.00 86.25 98 ALA A N 1
ATOM 771 C CA . ALA A 1 98 ? 9.281 17.010 9.852 1.00 86.25 98 ALA A CA 1
ATOM 772 C C . ALA A 1 98 ? 9.544 18.516 9.673 1.00 86.25 98 ALA A C 1
ATOM 774 O O . ALA A 1 98 ? 10.655 18.906 9.306 1.00 86.25 98 ALA A O 1
ATOM 775 N N . GLN A 1 99 ? 8.568 19.368 9.998 1.00 82.38 99 GLN A N 1
ATOM 776 C CA . GLN A 1 99 ? 8.703 20.826 9.970 1.00 82.38 99 GLN A CA 1
ATOM 777 C C . GLN A 1 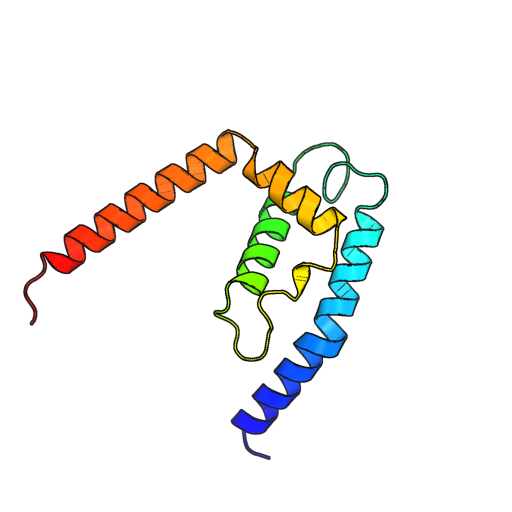99 ? 9.767 21.324 10.947 1.00 82.38 99 GLN A C 1
ATOM 779 O O . GLN A 1 99 ? 10.651 22.081 10.543 1.00 82.38 99 GLN A O 1
ATOM 784 N N . LYS A 1 100 ? 9.759 20.839 12.197 1.00 86.19 100 LYS A N 1
ATOM 785 C CA . LYS A 1 100 ? 10.802 21.164 13.186 1.00 86.19 100 LYS A CA 1
ATOM 786 C C . LYS A 1 100 ? 12.201 20.832 12.665 1.00 86.19 100 LYS A C 1
ATOM 788 O O . LYS A 1 100 ? 13.100 21.667 12.740 1.00 86.19 100 LYS A O 1
ATOM 793 N N . LYS A 1 101 ? 12.373 19.652 12.057 1.00 87.00 101 LYS A N 1
ATOM 794 C CA . LYS A 1 101 ? 13.653 19.231 11.465 1.00 87.00 101 LYS A CA 1
ATOM 795 C C . LYS A 1 101 ? 14.085 20.123 10.293 1.00 87.00 101 LYS A C 1
ATOM 797 O O . LYS A 1 101 ? 15.269 20.427 10.166 1.00 87.00 101 LYS A O 1
ATOM 802 N N . ARG A 1 102 ? 13.144 20.552 9.441 1.00 88.88 102 ARG A N 1
ATOM 803 C CA . ARG A 1 102 ? 13.409 21.483 8.324 1.00 88.88 102 ARG A CA 1
ATOM 804 C C . ARG A 1 102 ? 13.853 22.862 8.827 1.00 88.88 102 ARG A C 1
ATOM 806 O O . ARG A 1 102 ? 14.774 23.433 8.251 1.00 88.88 102 ARG A O 1
ATOM 813 N N . ILE A 1 103 ? 13.226 23.373 9.891 1.00 85.88 103 ILE A N 1
ATOM 814 C CA . ILE A 1 103 ? 13.587 24.657 10.513 1.00 85.88 103 ILE A CA 1
ATOM 815 C C . ILE A 1 103 ? 15.005 24.591 11.086 1.00 85.88 103 ILE A C 1
ATOM 817 O O . ILE A 1 103 ? 15.814 25.456 10.765 1.00 85.88 103 ILE A O 1
ATOM 821 N N . TYR A 1 104 ? 15.325 23.543 11.852 1.00 82.50 104 TYR A N 1
ATOM 822 C CA . TYR A 1 104 ? 16.655 23.377 12.447 1.00 82.50 104 TYR A CA 1
ATOM 823 C C . TYR A 1 104 ? 17.760 23.320 11.382 1.00 82.50 104 TYR A C 1
ATOM 825 O O . TYR A 1 104 ? 18.724 24.070 11.454 1.00 82.50 104 TYR A O 1
ATOM 833 N N . ARG A 1 105 ? 17.566 22.528 10.315 1.00 82.62 105 ARG A N 1
ATOM 834 C CA . ARG A 1 105 ? 18.530 22.431 9.204 1.00 82.62 105 ARG A CA 1
ATOM 835 C C . ARG A 1 105 ? 18.782 23.771 8.500 1.00 82.62 105 ARG A C 1
ATOM 837 O O .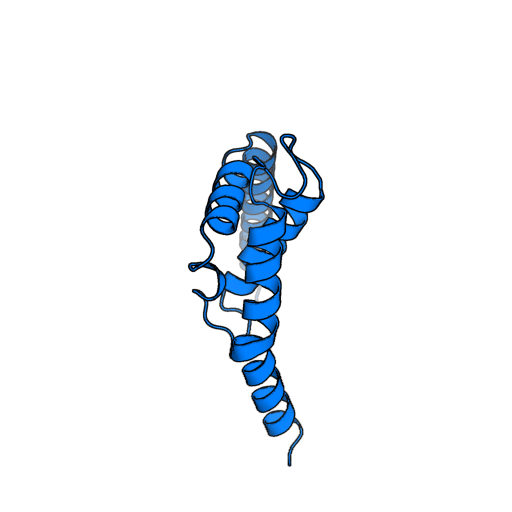 ARG A 1 105 ? 19.874 23.998 8.007 1.00 82.62 105 ARG A O 1
ATOM 844 N N . ARG A 1 106 ? 17.780 24.653 8.415 1.00 77.56 106 ARG A N 1
ATOM 845 C CA . ARG A 1 106 ? 17.932 25.984 7.795 1.00 77.56 106 ARG A CA 1
ATOM 846 C C . ARG A 1 106 ? 18.740 26.950 8.671 1.00 77.56 106 ARG A C 1
ATOM 848 O O . ARG A 1 106 ? 19.265 27.928 8.155 1.00 77.56 106 ARG A O 1
ATOM 855 N N . GLN A 1 107 ? 18.783 26.707 9.979 1.00 73.69 107 GLN A N 1
ATOM 856 C CA . GLN A 1 107 ? 19.504 27.531 10.949 1.00 73.69 107 GLN A CA 1
ATOM 857 C C . GLN A 1 107 ? 20.966 27.096 11.127 1.00 73.69 107 GLN A C 1
ATOM 859 O O . GLN A 1 107 ? 21.738 27.843 11.724 1.00 73.69 107 GLN A O 1
ATOM 864 N N . GLU A 1 108 ? 21.362 25.927 10.611 1.00 66.12 108 GLU A N 1
ATOM 865 C CA . GLU A 1 108 ? 22.768 25.520 10.580 1.00 66.12 108 GLU A CA 1
ATOM 866 C C . GLU A 1 108 ? 23.533 26.368 9.546 1.00 66.12 108 GLU A C 1
ATOM 868 O O . GLU A 1 108 ? 23.095 26.467 8.395 1.00 66.12 108 GLU A O 1
ATOM 873 N N . PRO A 1 109 ? 24.653 27.011 9.928 1.00 56.94 109 PRO A N 1
ATOM 874 C CA . PRO A 1 109 ? 25.467 27.760 8.983 1.00 56.94 109 PRO A CA 1
ATOM 875 C C . PRO A 1 109 ? 26.045 26.802 7.938 1.00 56.94 109 PRO A C 1
ATOM 877 O O . PRO A 1 109 ? 26.545 25.733 8.285 1.00 56.94 109 PRO A O 1
ATOM 880 N N . SER A 1 110 ? 25.974 27.187 6.662 1.00 61.09 110 SER A N 1
ATOM 881 C CA . SER A 1 110 ? 26.615 26.453 5.570 1.00 61.09 110 SER A CA 1
ATOM 882 C C . SER A 1 110 ? 28.120 26.363 5.840 1.00 61.09 110 SER A C 1
ATOM 884 O O . SER A 1 110 ? 28.799 27.390 5.813 1.00 61.09 110 SER A O 1
ATOM 886 N N . VAL A 1 111 ? 28.608 25.158 6.143 1.00 56.66 111 VAL A N 1
ATOM 887 C CA . VAL A 1 111 ? 30.042 24.831 6.238 1.00 56.66 111 VAL A CA 1
ATOM 888 C C . VAL A 1 111 ? 30.604 24.599 4.844 1.00 56.66 111 VAL A C 1
ATOM 890 O O . VAL A 1 111 ? 29.912 23.923 4.048 1.00 56.66 111 VAL A O 1
#

Organism: Perkinsus olseni (NCBI:txid32597)

Secondary structure (DSSP, 8-state):
--HHHHHHHHHHHIIIIIHHHHHHHHHHHHTT-SBTTBSS--HHHHHHHHHHHHHHTS-STT--TTTTTT-HHHHHHHHHHHT-HHHHHHHHHHHHHHHHHHHHHHHS---

pLDDT: mean 92.83, std 8.24, range [56.66, 98.25]